Protein AF-A0A7X8GGW1-F1 (afdb_monomer_lite)

Foldseek 3Di:
DEEEEEDPPVDPPLVVQVVVVVVVVVVVVDPDYQYHPDPVSVVVVVVVCVVVVNQWDWYWYWYQDPVVSHIGTPDDTDTDGDPD

Sequence (84 aa):
MIVYLRNVSQDENAGGGIDTFIQNVRTLDVNAVCLATSQEQILQCWWSLIREGMHRISYVSAAYDSAGNSLHSFSSPSELMGCT

Secondary structure (DSSP, 8-state):
-EEEEE-----TTTHHHHHHHHHHHHTTT-S--EEESSHHHHHHHHHHHHHTT---EEEEEEEEETTTTEEEE-SPPEEE----

pLDDT: mean 74.54, std 10.57, range [51.09, 88.56]

Structure (mmCIF, N/CA/C/O backbone):
data_AF-A0A7X8GGW1-F1
#
_entry.id   AF-A0A7X8GGW1-F1
#
loop_
_atom_site.group_PDB
_atom_site.id
_atom_site.type_symbol
_atom_site.label_atom_id
_atom_site.label_alt_id
_atom_site.label_comp_id
_atom_site.label_asym_id
_atom_site.label_entity_id
_atom_site.label_seq_id
_atom_site.pdbx_PDB_ins_code
_atom_site.Cartn_x
_atom_site.Cartn_y
_atom_site.Cartn_z
_atom_site.occupancy
_atom_site.B_iso_or_equiv
_atom_site.auth_seq_id
_atom_site.auth_comp_id
_atom_site.auth_asym_id
_atom_site.auth_atom_id
_atom_site.pdbx_PDB_model_num
ATOM 1 N N . MET A 1 1 ? -3.782 -1.803 3.012 1.00 81.81 1 MET A N 1
ATOM 2 C CA . MET A 1 1 ? -2.347 -1.937 2.692 1.00 81.81 1 MET A CA 1
ATOM 3 C C . MET A 1 1 ? -1.806 -0.605 2.213 1.00 81.81 1 MET A C 1
ATOM 5 O O . MET A 1 1 ? -2.488 0.087 1.466 1.00 81.81 1 MET A O 1
ATOM 9 N N . ILE A 1 2 ? -0.603 -0.249 2.648 1.00 83.81 2 ILE A N 1
ATOM 10 C CA . ILE A 1 2 ? 0.132 0.939 2.216 1.00 83.81 2 ILE A CA 1
ATOM 11 C C . ILE A 1 2 ? 1.303 0.475 1.353 1.00 83.81 2 ILE A C 1
ATOM 13 O O . ILE A 1 2 ? 2.042 -0.432 1.739 1.00 83.81 2 ILE A O 1
ATOM 17 N N . VAL A 1 3 ? 1.461 1.094 0.191 1.00 82.38 3 VAL A N 1
ATOM 18 C CA . VAL A 1 3 ? 2.541 0.836 -0.758 1.00 82.38 3 VAL A CA 1
ATOM 19 C C . VAL A 1 3 ? 3.387 2.097 -0.830 1.00 82.38 3 VAL A C 1
ATOM 21 O O . VAL A 1 3 ? 2.927 3.133 -1.309 1.00 82.38 3 VAL A O 1
ATOM 24 N N . TYR A 1 4 ? 4.615 2.009 -0.336 1.00 82.31 4 TYR A N 1
ATOM 25 C CA . TYR A 1 4 ? 5.580 3.092 -0.395 1.00 82.31 4 TYR A CA 1
ATOM 26 C C . TYR A 1 4 ? 6.450 2.971 -1.639 1.00 82.31 4 TYR A C 1
ATOM 28 O O . TYR A 1 4 ? 7.202 2.008 -1.782 1.00 82.31 4 TYR A O 1
ATOM 36 N N . LEU A 1 5 ? 6.354 3.954 -2.527 1.00 79.12 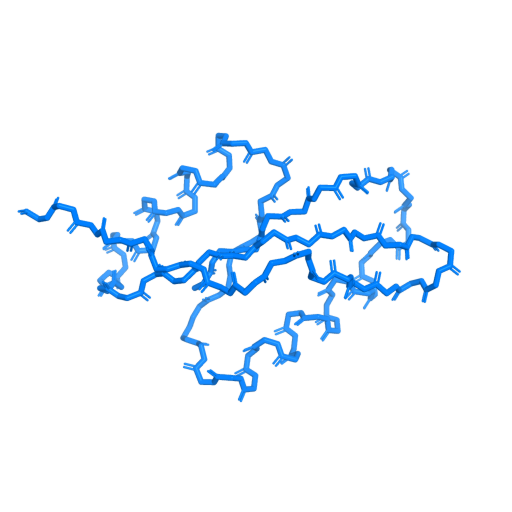5 LEU A N 1
ATOM 37 C CA . LEU A 1 5 ? 7.129 4.023 -3.755 1.00 79.12 5 LEU A CA 1
ATOM 38 C C . LEU A 1 5 ? 8.446 4.759 -3.504 1.00 79.12 5 LEU A C 1
ATOM 40 O O . LEU A 1 5 ? 8.473 5.976 -3.315 1.00 79.12 5 LEU A O 1
ATOM 44 N N . ARG A 1 6 ? 9.554 4.019 -3.534 1.00 68.75 6 ARG A N 1
ATOM 45 C CA . ARG A 1 6 ? 10.911 4.563 -3.465 1.00 68.75 6 ARG A CA 1
ATOM 46 C C . ARG A 1 6 ? 11.438 4.748 -4.887 1.00 68.75 6 ARG A C 1
ATOM 48 O O . ARG A 1 6 ? 11.405 3.806 -5.666 1.00 68.75 6 ARG A O 1
ATOM 55 N N . ASN A 1 7 ? 11.960 5.931 -5.207 1.00 64.00 7 ASN A N 1
ATOM 56 C CA . ASN A 1 7 ? 12.453 6.290 -6.547 1.00 64.00 7 ASN A CA 1
ATOM 57 C C . ASN A 1 7 ? 11.359 6.308 -7.625 1.00 64.00 7 ASN A C 1
ATOM 59 O O . ASN A 1 7 ? 11.468 5.631 -8.642 1.00 64.00 7 ASN A O 1
ATOM 63 N N . VAL A 1 8 ? 10.311 7.110 -7.432 1.00 61.94 8 VAL A N 1
ATOM 64 C CA . VAL A 1 8 ? 9.468 7.500 -8.567 1.00 61.94 8 VAL A CA 1
ATOM 65 C C . VAL A 1 8 ? 10.285 8.479 -9.403 1.00 61.94 8 VAL A C 1
ATOM 67 O O . VAL A 1 8 ? 10.302 9.678 -9.128 1.00 61.94 8 VAL A O 1
ATOM 70 N N . SER A 1 9 ? 11.023 7.966 -10.387 1.00 56.88 9 SER A N 1
ATOM 71 C CA . SER A 1 9 ? 11.478 8.796 -11.499 1.00 56.88 9 SER A CA 1
ATOM 72 C C . SER A 1 9 ? 10.232 9.486 -12.048 1.00 56.88 9 SER A C 1
ATOM 74 O O . SER A 1 9 ? 9.223 8.815 -12.266 1.00 56.88 9 SER A O 1
ATOM 76 N N . GLN A 1 10 ? 10.268 10.813 -12.165 1.00 52.00 10 GLN A N 1
ATOM 77 C CA . GLN A 1 10 ? 9.162 11.665 -12.608 1.00 52.00 10 GLN A CA 1
ATOM 78 C C . GLN A 1 10 ? 8.904 11.450 -14.109 1.00 52.00 10 GLN A C 1
ATOM 80 O O . GLN A 1 10 ? 9.055 12.352 -14.922 1.00 52.00 10 GLN A O 1
ATOM 85 N N . ASP A 1 11 ? 8.597 10.212 -14.473 1.00 51.53 11 ASP A N 1
ATOM 86 C CA . ASP A 1 11 ? 8.291 9.775 -15.818 1.00 51.53 11 ASP A CA 1
ATOM 87 C C . ASP A 1 11 ? 6.772 9.742 -15.943 1.00 51.53 11 ASP A C 1
ATOM 89 O O . ASP A 1 11 ? 6.067 9.042 -15.209 1.00 51.53 11 ASP A O 1
ATOM 93 N N . GLU A 1 12 ? 6.262 10.534 -16.876 1.00 53.06 12 GLU A N 1
ATOM 94 C CA . GLU A 1 12 ? 4.838 10.816 -17.081 1.00 53.06 12 GLU A CA 1
ATOM 95 C C . GLU A 1 12 ? 4.037 9.559 -17.499 1.00 53.06 12 GLU A C 1
ATOM 97 O O . GLU A 1 12 ? 2.809 9.569 -17.508 1.00 53.06 12 GLU A O 1
ATOM 102 N N . ASN A 1 13 ? 4.731 8.443 -17.762 1.00 53.34 13 ASN A N 1
ATOM 103 C CA . ASN A 1 13 ? 4.175 7.129 -18.094 1.00 53.34 13 ASN A CA 1
ATOM 104 C C . ASN A 1 13 ? 4.082 6.142 -16.912 1.00 53.34 13 ASN A C 1
ATOM 106 O O . ASN A 1 13 ? 3.689 4.993 -17.114 1.00 53.34 13 ASN A O 1
ATOM 110 N N . ALA A 1 14 ? 4.387 6.557 -15.675 1.00 56.12 14 ALA A N 1
ATOM 111 C CA . ALA A 1 14 ? 4.333 5.670 -14.504 1.00 56.12 14 ALA A CA 1
ATOM 112 C C . ALA A 1 14 ? 2.928 5.134 -14.148 1.00 56.12 14 ALA A C 1
ATOM 114 O O . ALA A 1 14 ? 2.806 4.182 -13.376 1.00 56.12 14 ALA A O 1
ATOM 115 N N . GLY A 1 15 ? 1.863 5.712 -14.716 1.00 59.44 15 GLY A N 1
ATOM 116 C CA . GLY A 1 15 ? 0.480 5.318 -14.426 1.00 59.44 15 GLY A CA 1
ATOM 117 C C . GLY A 1 15 ? 0.181 3.848 -14.743 1.00 59.44 15 GLY A C 1
ATOM 118 O O . GLY A 1 15 ? -0.395 3.149 -13.915 1.00 59.44 15 GLY A O 1
ATOM 119 N N . GLY A 1 16 ? 0.654 3.336 -15.886 1.00 65.25 16 GLY A N 1
ATOM 120 C CA . GLY A 1 16 ? 0.321 1.978 -16.340 1.00 65.25 16 GLY A CA 1
ATOM 121 C C . GLY A 1 16 ? 0.871 0.861 -15.442 1.00 65.25 16 GLY A C 1
ATOM 122 O O . GLY A 1 16 ? 0.161 -0.100 -15.126 1.00 65.25 16 GLY A O 1
ATOM 123 N N . GLY A 1 17 ? 2.126 0.980 -15.000 1.00 67.44 17 GLY A N 1
ATOM 124 C CA . GLY A 1 17 ? 2.744 0.005 -14.096 1.00 67.44 17 GLY A CA 1
ATOM 125 C C . GLY A 1 17 ? 2.194 0.078 -12.668 1.00 67.44 17 GLY A C 1
ATOM 126 O O . GLY A 1 17 ? 2.027 -0.955 -12.014 1.00 67.44 17 GLY A O 1
ATOM 127 N N . ILE A 1 18 ? 1.839 1.279 -12.200 1.00 70.94 18 ILE A N 1
ATOM 128 C CA . ILE A 1 18 ? 1.231 1.489 -10.879 1.00 70.94 18 ILE A CA 1
ATOM 129 C C . ILE A 1 18 ? -0.179 0.881 -10.817 1.00 70.94 18 ILE A C 1
ATOM 131 O O . ILE A 1 18 ? -0.483 0.161 -9.863 1.00 70.94 18 ILE A O 1
ATOM 135 N N . ASP A 1 19 ? -1.016 1.095 -11.836 1.00 72.81 19 ASP A N 1
ATOM 136 C CA . ASP A 1 19 ? -2.364 0.512 -11.898 1.00 72.81 19 ASP A CA 1
ATOM 137 C C . ASP A 1 19 ? -2.328 -1.021 -11.916 1.00 72.81 19 ASP A C 1
ATOM 139 O O . ASP A 1 19 ? -3.059 -1.680 -11.169 1.00 72.81 19 ASP A O 1
ATOM 143 N N . THR A 1 20 ? -1.421 -1.600 -12.707 1.00 73.56 20 THR A N 1
ATOM 144 C CA . THR A 1 20 ? -1.232 -3.058 -12.780 1.00 73.56 20 THR A CA 1
ATOM 145 C C . THR A 1 20 ? -0.793 -3.629 -11.428 1.00 73.56 20 THR A C 1
ATOM 147 O O . THR A 1 20 ? -1.299 -4.661 -10.980 1.00 73.56 20 THR A O 1
ATOM 150 N N . PHE A 1 21 ? 0.107 -2.939 -10.722 1.00 73.94 21 PHE A N 1
ATOM 151 C CA . PHE A 1 21 ? 0.527 -3.342 -9.383 1.00 73.94 21 PHE A CA 1
ATOM 152 C C . PHE A 1 21 ? -0.617 -3.258 -8.366 1.00 73.94 21 PHE A C 1
ATOM 154 O O . PHE A 1 21 ? -0.808 -4.196 -7.591 1.00 73.94 21 PHE A O 1
ATOM 161 N N . ILE A 1 22 ? -1.418 -2.186 -8.384 1.00 73.75 22 ILE A N 1
ATOM 162 C CA . ILE A 1 22 ? -2.597 -2.075 -7.512 1.00 73.75 22 ILE A CA 1
ATOM 163 C C . ILE A 1 22 ? -3.578 -3.217 -7.790 1.00 73.75 22 ILE A C 1
ATOM 165 O O . ILE A 1 22 ? -4.109 -3.794 -6.839 1.00 73.75 22 ILE A O 1
ATOM 169 N N . GLN A 1 23 ? -3.813 -3.568 -9.059 1.00 75.06 23 GLN A N 1
ATOM 170 C CA . GLN A 1 23 ? -4.670 -4.702 -9.410 1.00 75.06 23 GLN A CA 1
ATOM 171 C C . GLN A 1 23 ? -4.133 -6.013 -8.835 1.00 75.06 23 GLN A C 1
ATOM 173 O O . GLN A 1 23 ? -4.882 -6.722 -8.165 1.00 75.06 23 GLN A O 1
ATOM 178 N N . ASN A 1 24 ? -2.837 -6.291 -8.995 1.00 76.06 24 ASN A N 1
ATOM 179 C CA . ASN A 1 24 ? -2.210 -7.482 -8.419 1.00 76.06 24 ASN A CA 1
ATOM 180 C C . ASN A 1 24 ? -2.323 -7.503 -6.889 1.00 76.06 24 ASN A C 1
ATOM 182 O O . ASN A 1 24 ? -2.673 -8.530 -6.314 1.00 76.06 24 ASN A O 1
ATOM 186 N N . VAL A 1 25 ? -2.116 -6.371 -6.214 1.00 72.81 25 VAL A N 1
ATOM 187 C CA . VAL A 1 25 ? -2.274 -6.283 -4.754 1.00 72.81 25 VAL A CA 1
ATOM 188 C C . VAL A 1 25 ? -3.725 -6.511 -4.325 1.00 72.81 25 VAL A C 1
ATOM 190 O O . VAL A 1 25 ? -3.959 -7.179 -3.323 1.00 72.81 25 VAL A O 1
ATOM 193 N N . ARG A 1 26 ? -4.716 -6.029 -5.083 1.00 72.19 26 ARG A N 1
ATOM 194 C CA . ARG A 1 26 ? -6.136 -6.288 -4.783 1.00 72.19 26 ARG A CA 1
ATOM 195 C C . ARG A 1 26 ? -6.500 -7.771 -4.860 1.00 72.19 26 ARG A C 1
ATOM 197 O O . ARG A 1 26 ? -7.403 -8.193 -4.147 1.00 72.19 26 ARG A O 1
ATOM 204 N N . THR A 1 27 ? -5.789 -8.572 -5.659 1.00 74.56 27 THR A N 1
ATOM 205 C CA . THR A 1 27 ? -6.000 -10.033 -5.691 1.00 74.56 27 THR A CA 1
ATOM 206 C C . THR A 1 27 ? -5.546 -10.747 -4.414 1.00 74.56 27 THR A C 1
ATOM 208 O O . THR A 1 27 ? -5.939 -11.887 -4.189 1.00 74.56 27 THR A O 1
ATOM 211 N N . LEU A 1 28 ? -4.776 -10.081 -3.544 1.00 69.50 28 LEU A N 1
ATOM 212 C CA . LEU A 1 28 ? -4.268 -10.628 -2.281 1.00 69.50 28 LEU A CA 1
ATOM 213 C C . LEU A 1 28 ? -5.236 -10.418 -1.097 1.00 69.50 28 LEU A C 1
ATOM 215 O O . LEU A 1 28 ? -4.790 -10.282 0.039 1.00 69.50 28 LEU A O 1
ATOM 219 N N . ASP A 1 29 ? -6.546 -10.363 -1.366 1.00 72.56 29 ASP A N 1
ATOM 220 C CA . ASP A 1 29 ? -7.615 -10.153 -0.370 1.00 72.56 29 ASP A CA 1
ATOM 221 C C . ASP A 1 29 ? -7.444 -8.862 0.458 1.00 72.56 29 ASP A C 1
ATOM 223 O O . ASP A 1 29 ? -7.680 -8.789 1.665 1.00 72.56 29 ASP A O 1
ATOM 227 N N . VAL A 1 30 ? -6.968 -7.804 -0.203 1.00 75.44 30 VAL A N 1
ATOM 228 C CA . VAL A 1 30 ? -6.694 -6.520 0.441 1.00 75.44 30 VAL A CA 1
ATOM 229 C C . VAL A 1 30 ? -7.883 -5.582 0.260 1.00 75.44 30 VAL A C 1
ATOM 231 O O . VAL A 1 30 ? -8.193 -5.166 -0.854 1.00 75.44 30 VAL A O 1
ATOM 234 N N . ASN A 1 31 ? -8.495 -5.167 1.370 1.00 79.06 31 ASN A N 1
ATOM 235 C CA . ASN A 1 31 ? -9.714 -4.350 1.346 1.00 79.06 31 ASN A CA 1
ATOM 236 C C . ASN A 1 31 ? -9.492 -2.908 0.834 1.00 79.06 31 ASN A C 1
ATOM 238 O O . ASN A 1 31 ? -10.384 -2.290 0.264 1.00 79.06 31 ASN A O 1
ATOM 242 N N . ALA A 1 32 ? -8.289 -2.356 1.028 1.00 81.81 32 ALA A N 1
ATOM 243 C CA . ALA A 1 32 ? -7.917 -1.021 0.558 1.00 81.81 32 ALA A CA 1
ATOM 244 C C . ALA A 1 32 ? -6.410 -0.924 0.283 1.00 81.81 32 ALA A C 1
ATOM 246 O O . ALA A 1 32 ? -5.601 -1.477 1.034 1.00 81.81 32 ALA A O 1
ATOM 247 N N . VAL A 1 33 ? -6.021 -0.181 -0.756 1.00 83.25 33 VAL A N 1
ATOM 248 C CA . VAL A 1 33 ? -4.619 0.074 -1.129 1.00 83.25 33 VAL A CA 1
ATOM 249 C C . VAL A 1 33 ? -4.382 1.582 -1.161 1.00 83.25 33 VAL A C 1
ATOM 251 O O . VAL A 1 33 ? -5.123 2.294 -1.831 1.00 83.25 33 VAL A O 1
ATOM 254 N N . CYS A 1 34 ? -3.362 2.059 -0.448 1.00 85.19 34 CYS A N 1
ATOM 255 C CA . CYS A 1 34 ? -2.940 3.460 -0.450 1.00 85.19 34 CYS A CA 1
ATOM 256 C C . CYS A 1 34 ? -1.504 3.566 -0.961 1.00 85.19 34 CYS A C 1
ATOM 258 O O . CYS A 1 34 ? -0.628 2.850 -0.474 1.00 85.19 34 CYS A O 1
ATOM 260 N N . LEU A 1 35 ? -1.269 4.439 -1.938 1.00 83.75 35 LEU A N 1
ATOM 261 C CA . LEU A 1 35 ? 0.060 4.715 -2.479 1.00 83.75 35 LEU A CA 1
ATOM 262 C C . LEU A 1 35 ? 0.654 5.932 -1.781 1.00 83.75 35 LEU A C 1
ATOM 264 O O . LEU A 1 35 ? -0.021 6.947 -1.628 1.00 83.75 35 LEU A O 1
ATOM 268 N N . ALA A 1 36 ? 1.919 5.829 -1.391 1.00 85.62 36 ALA A N 1
ATOM 269 C CA . ALA A 1 36 ? 2.656 6.917 -0.776 1.00 85.62 36 ALA A CA 1
ATOM 270 C C . ALA A 1 36 ? 4.044 7.046 -1.409 1.00 85.62 36 ALA A C 1
ATOM 272 O O . ALA A 1 36 ? 4.747 6.052 -1.569 1.00 85.62 36 ALA A O 1
ATOM 273 N N . THR A 1 37 ? 4.462 8.264 -1.740 1.00 84.81 37 THR A N 1
ATOM 274 C CA . THR A 1 37 ? 5.820 8.560 -2.242 1.00 84.81 37 THR A CA 1
ATOM 275 C C . THR A 1 37 ? 6.698 9.252 -1.201 1.00 84.81 37 THR A C 1
ATOM 277 O O . THR A 1 37 ? 7.898 9.416 -1.409 1.00 84.81 37 THR A O 1
ATOM 280 N N . SER A 1 38 ? 6.122 9.634 -0.057 1.00 81.56 38 SER A N 1
ATOM 281 C 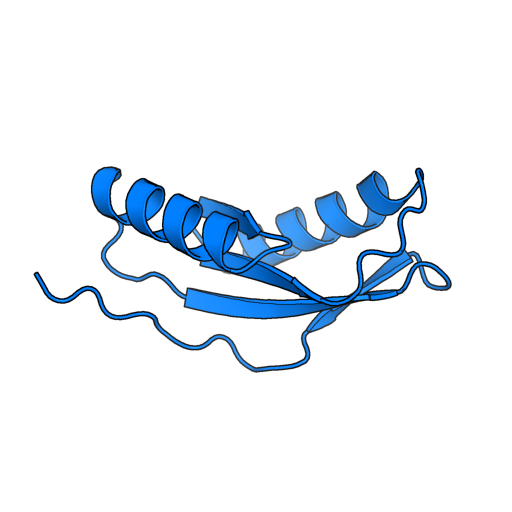CA . SER A 1 38 ? 6.830 10.247 1.068 1.00 81.56 38 SER A CA 1
ATOM 282 C C . SER A 1 38 ? 6.368 9.674 2.40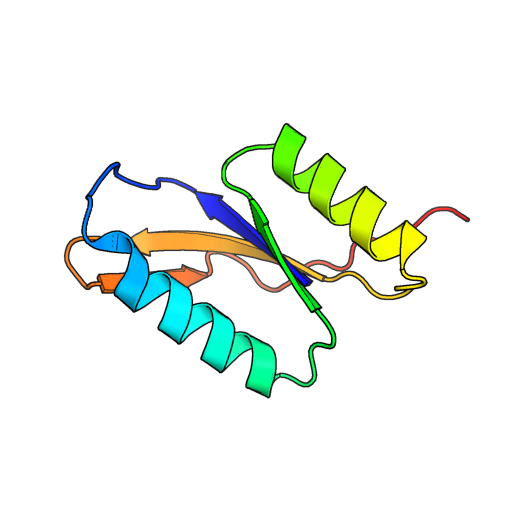8 1.00 81.56 38 SER A C 1
ATOM 284 O O . SER A 1 38 ? 5.317 9.033 2.508 1.00 81.56 38 SER A O 1
ATOM 286 N N . GLN A 1 39 ? 7.149 9.922 3.460 1.00 84.25 39 GLN A N 1
ATOM 287 C CA . GLN A 1 39 ? 6.812 9.490 4.816 1.00 84.25 39 GLN A CA 1
ATOM 288 C C . GLN A 1 39 ? 5.541 10.174 5.341 1.00 84.25 39 GLN A C 1
ATOM 290 O O . GLN A 1 39 ? 4.732 9.540 6.018 1.00 84.25 39 GLN A O 1
ATOM 295 N N . GLU A 1 40 ? 5.313 11.435 4.983 1.00 88.19 40 GLU A N 1
ATOM 296 C CA . GLU A 1 40 ? 4.098 12.173 5.335 1.00 88.19 40 GLU A CA 1
ATOM 297 C C . GLU A 1 40 ? 2.861 11.531 4.700 1.00 88.19 40 GLU A C 1
ATOM 299 O O . GLU A 1 40 ? 1.844 11.357 5.371 1.00 88.19 40 GLU A O 1
ATOM 304 N N . GLN A 1 41 ? 2.958 11.110 3.434 1.00 86.56 41 GLN A N 1
ATOM 305 C CA .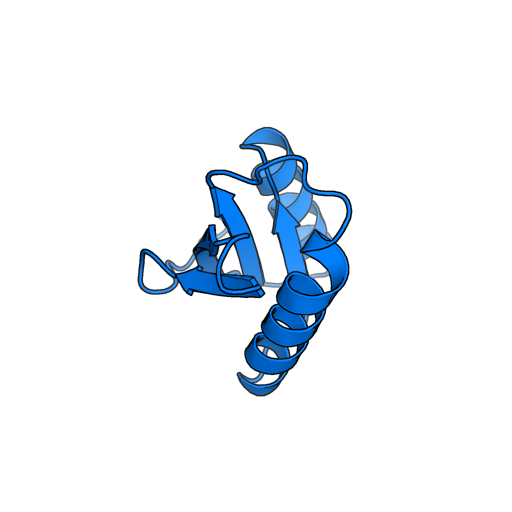 GLN A 1 41 ? 1.874 10.393 2.760 1.00 86.56 41 GLN A CA 1
ATOM 306 C C . GLN A 1 41 ? 1.626 9.018 3.388 1.00 86.56 41 GLN A C 1
ATOM 308 O O . GLN A 1 41 ? 0.472 8.623 3.524 1.00 86.56 41 GLN A O 1
ATOM 313 N N . ILE A 1 42 ? 2.673 8.310 3.839 1.00 85.56 42 ILE A N 1
ATOM 314 C CA . ILE A 1 42 ? 2.507 7.057 4.596 1.00 85.56 42 ILE A CA 1
ATOM 315 C C . ILE A 1 42 ? 1.673 7.312 5.857 1.00 85.56 42 ILE A C 1
ATOM 317 O O . ILE A 1 42 ? 0.723 6.574 6.116 1.00 85.56 42 ILE A O 1
ATOM 321 N N . LEU A 1 43 ? 1.992 8.361 6.622 1.00 88.25 43 LEU A N 1
ATOM 322 C CA . LEU A 1 43 ? 1.259 8.710 7.842 1.00 88.25 43 LEU A CA 1
ATOM 323 C C . LEU A 1 43 ? -0.195 9.099 7.549 1.00 88.25 43 LEU A C 1
ATOM 325 O O . LEU A 1 43 ? -1.095 8.660 8.263 1.00 88.25 43 LEU A O 1
ATOM 329 N N . GLN A 1 44 ? -0.441 9.872 6.488 1.00 88.56 44 GLN A N 1
ATOM 330 C CA . GLN A 1 44 ? -1.797 10.228 6.057 1.00 88.56 44 GLN A CA 1
ATOM 331 C C . GLN A 1 44 ? -2.602 8.996 5.620 1.00 88.56 44 GLN A C 1
ATOM 333 O O . GLN A 1 44 ? -3.732 8.813 6.075 1.00 88.56 44 GLN A O 1
ATOM 338 N N . CYS A 1 45 ? -2.010 8.122 4.800 1.00 88.50 45 CYS A N 1
ATOM 339 C CA . CYS A 1 45 ? -2.596 6.846 4.388 1.00 88.50 45 CYS A CA 1
ATOM 340 C C . CYS A 1 45 ? -2.947 5.975 5.598 1.00 88.50 45 CYS A C 1
ATOM 342 O O . CYS A 1 45 ? -4.052 5.442 5.688 1.00 88.50 45 CYS A O 1
ATOM 344 N N . TRP A 1 46 ? -2.011 5.838 6.538 1.00 87.31 46 TRP A N 1
ATOM 345 C CA . TRP A 1 46 ? -2.200 5.050 7.750 1.00 87.31 46 TRP A CA 1
ATOM 346 C C . TRP A 1 46 ? -3.348 5.592 8.597 1.00 87.31 46 TRP A C 1
ATOM 348 O O . TRP A 1 46 ? -4.249 4.833 8.955 1.00 87.31 46 TRP A O 1
ATOM 358 N N . TRP A 1 47 ? -3.381 6.908 8.829 1.00 87.94 47 TRP A N 1
ATOM 359 C CA . TRP A 1 47 ? -4.468 7.522 9.582 1.00 87.94 47 TRP A CA 1
ATOM 360 C C . TRP A 1 47 ? -5.824 7.356 8.903 1.00 87.94 47 TRP A C 1
ATOM 362 O O . TRP A 1 47 ? -6.810 7.051 9.574 1.00 87.94 47 TRP A O 1
ATOM 372 N N . SER A 1 48 ? -5.880 7.528 7.581 1.00 88.50 48 SER A N 1
ATOM 373 C CA . SER A 1 48 ? -7.112 7.334 6.817 1.00 88.50 48 SER A CA 1
ATOM 374 C C . SER A 1 48 ? -7.633 5.906 6.967 1.00 88.50 48 SER A C 1
ATOM 376 O O . SER A 1 48 ? -8.809 5.718 7.251 1.00 88.50 48 SER A O 1
ATOM 378 N N . LEU A 1 49 ? -6.762 4.901 6.841 1.00 86.38 49 LEU A N 1
ATOM 379 C CA . LEU A 1 49 ? -7.150 3.494 6.959 1.00 86.38 49 LEU A CA 1
ATOM 380 C C . LEU A 1 49 ? -7.653 3.146 8.366 1.00 86.38 49 LEU A C 1
ATOM 382 O O . LEU A 1 49 ? -8.646 2.432 8.488 1.00 86.38 49 LEU A O 1
ATOM 386 N N . ILE A 1 50 ? -7.025 3.675 9.421 1.00 86.12 50 ILE A N 1
ATOM 387 C CA . ILE A 1 50 ? -7.513 3.477 10.796 1.00 86.12 50 ILE A CA 1
ATOM 388 C C . ILE A 1 50 ? -8.896 4.112 10.982 1.00 86.12 50 ILE A C 1
ATOM 390 O O . ILE A 1 50 ? -9.774 3.490 11.576 1.00 86.12 50 ILE A O 1
ATOM 394 N N . ARG A 1 51 ? -9.117 5.331 10.466 1.00 87.06 51 ARG A N 1
ATOM 395 C CA . ARG A 1 51 ? -10.428 6.003 10.558 1.00 87.06 51 ARG A CA 1
ATOM 396 C C . ARG A 1 51 ? -11.539 5.239 9.837 1.00 87.06 51 ARG A C 1
ATOM 39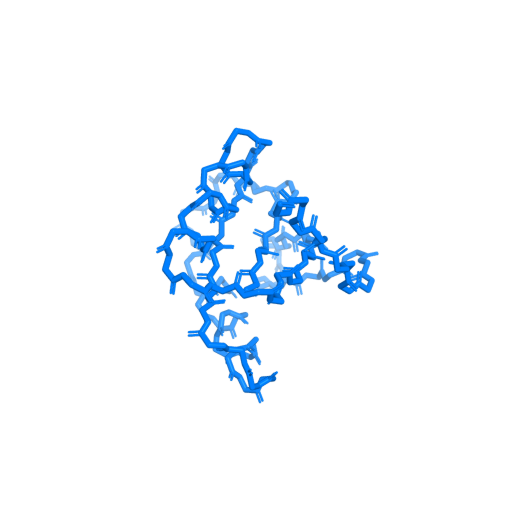8 O O . ARG A 1 51 ? -12.671 5.271 10.303 1.00 87.06 51 ARG A O 1
ATOM 405 N N . GLU A 1 52 ? -11.203 4.528 8.766 1.00 85.38 52 GLU A N 1
ATOM 406 C CA . GLU A 1 52 ? -12.103 3.619 8.039 1.00 85.38 52 GLU A CA 1
ATOM 407 C C . GLU A 1 52 ? -12.304 2.261 8.752 1.00 85.38 52 GLU A C 1
ATOM 409 O O . GLU A 1 52 ? -12.939 1.358 8.212 1.00 85.38 52 GLU A O 1
ATOM 414 N N . GLY A 1 53 ? -11.763 2.082 9.963 1.00 84.19 53 GLY A N 1
ATOM 415 C CA . GLY A 1 53 ? -11.937 0.865 10.761 1.00 84.19 53 GLY A CA 1
ATOM 416 C C . GLY A 1 53 ? -11.010 -0.287 10.369 1.00 84.19 53 GLY A C 1
ATOM 417 O O . GLY A 1 53 ? -11.256 -1.435 10.740 1.00 84.19 53 GLY A O 1
ATOM 418 N N . MET A 1 54 ? -9.934 -0.024 9.621 1.00 84.00 54 MET A N 1
ATOM 419 C CA . MET A 1 54 ? -8.974 -1.068 9.259 1.00 84.00 54 MET A CA 1
ATOM 420 C C . MET A 1 54 ? -8.059 -1.384 10.444 1.00 84.00 54 MET A C 1
ATOM 422 O O . MET A 1 54 ? -7.228 -0.571 10.843 1.00 84.00 54 MET A O 1
ATOM 426 N N . HIS A 1 55 ? -8.167 -2.605 10.967 1.00 79.88 55 HIS A N 1
ATOM 427 C CA . HIS A 1 55 ? -7.344 -3.074 12.088 1.00 79.88 55 HIS A CA 1
ATOM 428 C C . HIS A 1 55 ? -6.022 -3.718 11.655 1.00 79.88 55 HIS A C 1
ATOM 430 O O . HIS A 1 55 ? -5.070 -3.764 12.430 1.00 79.88 55 HIS A O 1
ATOM 436 N N . ARG A 1 56 ? -5.950 -4.214 10.414 1.00 81.81 56 ARG A N 1
ATOM 437 C CA . ARG A 1 56 ? -4.771 -4.895 9.870 1.00 81.81 56 ARG A CA 1
ATOM 438 C C . ARG A 1 56 ? -4.229 -4.115 8.682 1.00 81.81 56 ARG A C 1
ATOM 440 O O . ARG A 1 56 ? -4.756 -4.195 7.572 1.00 81.81 56 ARG A O 1
ATOM 447 N N . ILE A 1 57 ? -3.183 -3.331 8.921 1.00 83.50 57 ILE A N 1
ATOM 448 C CA . ILE A 1 57 ? -2.573 -2.485 7.896 1.00 83.50 57 ILE A CA 1
ATOM 449 C C . ILE A 1 57 ? -1.188 -3.034 7.571 1.00 83.50 57 ILE A C 1
ATOM 451 O O . ILE A 1 57 ? -0.251 -2.881 8.341 1.00 83.50 57 ILE A O 1
ATOM 455 N N . SER A 1 58 ? -1.041 -3.660 6.408 1.00 83.38 58 SER A N 1
ATOM 456 C CA . SER A 1 58 ? 0.272 -4.070 5.898 1.00 83.38 58 SER A CA 1
ATOM 457 C C . SER A 1 58 ? 0.939 -2.927 5.137 1.00 83.38 58 SER A C 1
ATOM 459 O O . SER A 1 58 ? 0.267 -2.191 4.412 1.00 83.38 58 SER A O 1
ATOM 461 N N . TYR A 1 59 ? 2.252 -2.805 5.276 1.00 82.56 59 TYR A N 1
ATOM 462 C CA . TYR A 1 59 ? 3.114 -1.828 4.619 1.00 82.56 59 TYR A CA 1
ATOM 463 C C . TYR A 1 59 ? 4.144 -2.548 3.750 1.00 82.56 59 TYR A C 1
ATOM 465 O O . TYR A 1 59 ? 4.817 -3.458 4.229 1.00 82.56 59 TYR A O 1
ATOM 473 N N . VAL A 1 60 ? 4.306 -2.132 2.495 1.00 84.19 60 VAL A N 1
ATOM 474 C CA . VAL A 1 60 ? 5.365 -2.638 1.611 1.00 84.19 60 VAL A CA 1
ATOM 475 C C . VAL A 1 60 ? 6.114 -1.483 0.961 1.00 84.19 60 VAL A C 1
ATOM 477 O O . VAL A 1 60 ? 5.504 -0.496 0.560 1.00 84.19 60 VAL A O 1
ATOM 480 N N . SER A 1 61 ? 7.433 -1.615 0.839 1.00 82.06 61 SER A N 1
ATOM 481 C CA . SER A 1 61 ? 8.266 -0.696 0.065 1.00 82.06 61 SER A CA 1
ATOM 482 C C . SER A 1 61 ? 8.524 -1.283 -1.319 1.00 82.06 61 SER A C 1
ATOM 484 O O . SER A 1 61 ? 8.903 -2.454 -1.437 1.00 82.06 61 SER A O 1
ATOM 486 N N . ALA A 1 62 ? 8.349 -0.482 -2.361 1.00 78.69 62 ALA A N 1
ATOM 487 C CA . ALA A 1 62 ? 8.548 -0.897 -3.739 1.00 78.69 62 ALA A CA 1
ATOM 488 C C . ALA A 1 62 ? 9.270 0.189 -4.549 1.00 78.69 62 ALA A C 1
ATOM 490 O O . ALA A 1 62 ? 9.051 1.376 -4.322 1.00 78.69 62 ALA A O 1
ATOM 491 N N . ALA A 1 63 ? 10.143 -0.206 -5.476 1.00 76.44 63 ALA A N 1
ATOM 492 C CA . ALA A 1 63 ? 10.647 0.686 -6.518 1.00 76.44 63 ALA A CA 1
ATOM 493 C C . ALA A 1 63 ? 9.786 0.575 -7.756 1.00 76.44 63 ALA A C 1
ATOM 495 O O . ALA A 1 63 ? 9.431 -0.526 -8.177 1.00 76.44 63 ALA A O 1
ATOM 496 N N . TYR A 1 64 ? 9.548 1.723 -8.373 1.00 71.56 64 TYR A N 1
ATOM 497 C CA . TYR A 1 64 ? 9.095 1.767 -9.745 1.00 71.56 64 TYR A CA 1
ATOM 498 C C . TYR A 1 64 ? 10.319 1.767 -10.669 1.00 71.56 64 TYR A C 1
ATOM 500 O O . TYR A 1 64 ? 11.132 2.688 -10.624 1.00 71.56 64 TYR A O 1
ATOM 508 N N . ASP A 1 65 ? 10.467 0.717 -11.474 1.00 69.94 65 ASP A N 1
ATOM 509 C CA . ASP A 1 65 ? 11.426 0.677 -12.573 1.00 69.94 65 ASP A CA 1
ATOM 510 C C . ASP A 1 65 ? 10.750 1.215 -13.839 1.00 69.94 65 ASP A C 1
ATOM 512 O O . ASP A 1 65 ? 9.916 0.541 -14.455 1.00 69.94 65 ASP A O 1
ATOM 516 N N . SER A 1 66 ? 11.111 2.441 -14.224 1.00 63.31 66 SER A N 1
ATOM 517 C CA . SER A 1 66 ? 10.579 3.083 -15.426 1.00 63.31 66 SER A CA 1
ATOM 518 C C . SER A 1 66 ? 11.085 2.439 -16.718 1.00 63.31 66 SER A C 1
ATOM 520 O O . SER A 1 66 ? 10.384 2.509 -17.725 1.00 63.31 66 SER A O 1
ATOM 522 N N . ALA A 1 67 ? 12.241 1.762 -16.705 1.00 67.19 67 ALA A N 1
ATOM 523 C CA . ALA A 1 67 ? 12.778 1.092 -17.891 1.00 67.19 67 ALA A CA 1
ATOM 524 C C . ALA A 1 67 ? 11.988 -0.180 -18.238 1.00 67.19 67 ALA A C 1
ATOM 526 O O . ALA A 1 67 ? 11.807 -0.500 -19.413 1.00 67.19 67 ALA A O 1
ATOM 527 N N . GLY A 1 68 ? 11.499 -0.887 -17.217 1.00 63.09 68 GLY A N 1
ATOM 528 C CA . GLY A 1 68 ? 10.689 -2.098 -17.359 1.00 63.09 68 GLY A CA 1
ATOM 529 C C . GLY A 1 68 ? 9.178 -1.892 -17.223 1.00 63.09 68 GLY A C 1
ATOM 530 O O . GLY A 1 68 ? 8.440 -2.865 -17.371 1.00 63.09 68 GLY A O 1
ATOM 531 N N . ASN A 1 69 ? 8.710 -0.673 -16.910 1.00 67.38 69 ASN A N 1
ATOM 532 C CA . ASN A 1 69 ? 7.323 -0.387 -16.502 1.00 67.38 69 ASN A CA 1
ATOM 533 C C . ASN A 1 69 ? 6.835 -1.358 -15.405 1.00 67.38 69 ASN A C 1
ATOM 535 O O . ASN A 1 69 ? 5.710 -1.862 -15.433 1.00 67.38 69 ASN A O 1
ATOM 539 N N . SER A 1 70 ? 7.724 -1.677 -14.463 1.00 67.12 70 SER A N 1
ATOM 540 C CA . SER A 1 70 ? 7.527 -2.749 -13.488 1.00 67.12 70 SER A CA 1
ATOM 541 C C . SER A 1 70 ? 7.766 -2.247 -12.075 1.00 67.12 70 SER A C 1
ATOM 543 O O . SER A 1 70 ? 8.614 -1.394 -11.817 1.00 67.12 70 SER A O 1
ATOM 545 N N . LEU A 1 71 ? 7.004 -2.800 -11.141 1.00 68.44 71 LEU A N 1
ATOM 546 C CA . LEU A 1 71 ? 7.069 -2.462 -9.732 1.00 68.44 71 LEU A CA 1
ATOM 547 C C . LEU A 1 71 ? 7.735 -3.608 -8.974 1.00 68.44 71 LEU A C 1
ATOM 549 O O . LEU A 1 71 ? 7.188 -4.705 -8.869 1.00 68.44 71 LEU A O 1
ATOM 553 N N . HIS A 1 72 ? 8.925 -3.347 -8.441 1.00 70.31 72 HIS A N 1
ATOM 554 C CA . HIS A 1 72 ? 9.695 -4.323 -7.679 1.00 70.31 72 HIS A CA 1
ATOM 555 C C . HIS A 1 72 ? 9.568 -4.039 -6.184 1.00 70.31 72 HIS A C 1
ATOM 557 O O . HIS A 1 72 ? 10.048 -3.021 -5.686 1.00 70.31 72 HIS A O 1
ATOM 563 N N . SER A 1 73 ? 8.935 -4.952 -5.445 1.00 68.44 73 SER A N 1
ATOM 564 C CA . SER A 1 73 ? 8.912 -4.901 -3.982 1.00 68.44 73 SER A CA 1
ATOM 565 C C . SER A 1 73 ? 10.305 -5.193 -3.427 1.00 68.44 73 SER A C 1
ATOM 567 O O . SER A 1 73 ? 10.879 -6.242 -3.720 1.00 68.44 73 SER A O 1
ATOM 569 N N . PHE A 1 74 ? 10.833 -4.302 -2.591 1.00 64.56 74 PHE A N 1
ATOM 570 C CA . PHE A 1 74 ? 12.126 -4.515 -1.934 1.00 64.56 74 PHE A CA 1
ATOM 571 C C . PHE A 1 74 ? 12.025 -5.353 -0.662 1.00 64.56 74 PHE A C 1
ATOM 573 O O . PHE A 1 74 ? 13.040 -5.822 -0.154 1.00 64.56 74 PHE A O 1
ATOM 580 N N . SER A 1 75 ? 10.822 -5.497 -0.108 1.00 62.59 75 SER A N 1
ATOM 581 C CA . SER A 1 75 ? 10.616 -6.120 1.194 1.00 62.59 75 SER A CA 1
ATOM 582 C C . SER A 1 75 ? 9.328 -6.928 1.235 1.00 62.59 75 SER A C 1
ATOM 584 O O . SER A 1 75 ? 8.363 -6.616 0.537 1.00 62.59 75 SER A O 1
ATOM 586 N N . SER A 1 76 ? 9.287 -7.924 2.118 1.00 72.62 76 SER A N 1
ATOM 587 C CA . SER A 1 76 ? 8.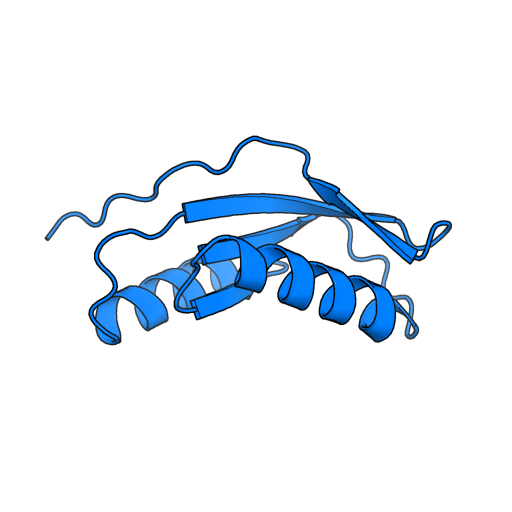027 -8.533 2.541 1.00 72.62 76 SER A CA 1
ATOM 588 C C . SER A 1 76 ? 7.135 -7.476 3.208 1.00 72.62 76 SER A C 1
ATOM 590 O O . SER A 1 76 ? 7.666 -6.541 3.820 1.00 72.62 76 SER A O 1
ATOM 592 N N . PRO A 1 77 ? 5.799 -7.588 3.106 1.00 73.19 77 PRO A N 1
ATOM 593 C CA . PRO A 1 77 ? 4.898 -6.681 3.800 1.00 73.19 77 PRO A CA 1
ATOM 594 C C . PRO A 1 77 ? 5.106 -6.758 5.318 1.00 73.19 77 PRO A C 1
ATOM 596 O O . PRO A 1 77 ? 5.011 -7.837 5.902 1.00 73.19 77 PRO A O 1
ATOM 599 N N . SER A 1 78 ? 5.364 -5.620 5.955 1.00 77.12 78 SER A N 1
ATOM 600 C CA . SER A 1 78 ? 5.420 -5.500 7.414 1.00 77.12 78 SER A CA 1
ATOM 601 C C . SER A 1 78 ? 4.052 -5.086 7.943 1.00 77.12 78 SER A C 1
ATOM 603 O O . SER A 1 78 ? 3.416 -4.195 7.380 1.00 77.12 78 SER A O 1
ATOM 605 N N . GLU A 1 79 ? 3.579 -5.698 9.024 1.00 78.69 79 GLU A N 1
ATOM 606 C CA . GLU A 1 79 ? 2.337 -5.264 9.668 1.00 78.69 79 GLU A CA 1
ATOM 607 C C . GLU A 1 79 ? 2.576 -4.013 10.515 1.00 78.69 79 GLU A C 1
ATOM 609 O O . GLU A 1 79 ? 3.445 -3.978 11.385 1.00 78.69 79 GLU A O 1
ATOM 614 N N . LEU A 1 80 ? 1.787 -2.974 10.251 1.00 73.38 80 LEU A N 1
ATOM 615 C CA . LEU A 1 80 ? 1.671 -1.806 11.106 1.00 73.38 80 LEU A CA 1
ATOM 616 C C . LEU A 1 80 ? 0.562 -2.091 12.117 1.00 73.38 80 LEU A C 1
ATOM 618 O O . LEU A 1 80 ? -0.618 -2.121 11.763 1.00 73.38 80 LEU A O 1
ATOM 622 N N . MET A 1 81 ? 0.941 -2.304 13.375 1.00 66.75 81 MET A N 1
ATOM 623 C CA . MET A 1 81 ? -0.026 -2.377 14.465 1.00 66.75 81 MET A CA 1
ATOM 624 C C . MET A 1 81 ? -0.414 -0.961 14.894 1.00 66.75 81 MET A C 1
ATOM 626 O O . MET A 1 81 ? 0.450 -0.121 15.145 1.00 66.75 81 MET A O 1
ATOM 630 N N . GLY A 1 82 ? -1.716 -0.689 14.963 1.00 56.72 82 GLY A N 1
ATOM 631 C CA . GLY A 1 82 ? -2.219 0.500 15.640 1.00 56.72 82 GLY A CA 1
ATOM 632 C C . GLY A 1 82 ? -2.193 0.268 17.146 1.00 56.72 82 GLY A C 1
ATOM 633 O O . GLY A 1 82 ? -2.765 -0.712 17.615 1.00 56.72 82 GLY A O 1
ATOM 634 N N . CYS A 1 83 ? -1.548 1.150 17.908 1.00 51.41 83 CYS A N 1
ATOM 635 C CA . CYS A 1 83 ? -1.829 1.241 19.338 1.00 51.41 83 CYS A CA 1
ATOM 636 C C . CYS A 1 83 ? -3.212 1.885 19.477 1.00 51.41 83 CYS A C 1
ATOM 638 O O . CYS A 1 83 ? -3.344 3.092 19.277 1.00 51.41 83 CYS A O 1
ATOM 640 N N . THR A 1 84 ? -4.234 1.065 19.717 1.00 51.09 84 THR A N 1
ATOM 641 C CA . THR A 1 84 ? -5.557 1.516 20.172 1.00 51.09 84 THR A CA 1
ATOM 642 C C . THR A 1 84 ? -5.515 1.896 21.638 1.00 51.09 84 THR A C 1
ATOM 644 O O . THR A 1 84 ? -4.906 1.110 22.400 1.00 51.09 84 THR A O 1
#

Radius of gyration: 12.8 Å; chains: 1; bounding box: 25×23×38 Å